Protein AF-A0A822EJR4-F1 (afdb_monomer_lite)

Sequence (106 aa):
SVWIQDFEQMVNAADGDSKTKRKAVVLYLSGDVKKWYRLANVENDEWSVFRPKLIAAFTSTSEQLKAMTKLMNREQDVNELALSAKFNPQMNETEKLLLLLQIYSI

Radius of gyration: 23.45 Å; chains: 1; bounding box: 51×25×57 Å

Structure (mmCIF, N/CA/C/O backbone):
data_AF-A0A822EJR4-F1
#
_entry.id   AF-A0A822EJR4-F1
#
loop_
_atom_site.group_PDB
_atom_site.id
_atom_site.type_symbol
_atom_site.label_atom_id
_atom_site.label_alt_id
_atom_site.label_comp_id
_atom_site.label_asym_id
_atom_site.label_entity_id
_atom_site.label_seq_id
_atom_site.pdbx_PDB_ins_code
_atom_site.Cartn_x
_atom_site.Cartn_y
_atom_site.Cartn_z
_atom_site.occupancy
_atom_site.B_iso_or_equiv
_atom_site.auth_seq_id
_atom_site.auth_comp_id
_atom_site.auth_asym_id
_atom_site.auth_atom_id
_atom_site.pdbx_PDB_model_num
ATOM 1 N N . SER A 1 1 ? 6.843 -8.686 6.014 1.00 64.69 1 SER A N 1
ATOM 2 C CA . SER A 1 1 ? 5.453 -8.797 5.530 1.00 64.69 1 SER A CA 1
ATOM 3 C C . SER A 1 1 ? 5.464 -9.599 4.242 1.00 64.69 1 SER A C 1
ATOM 5 O O . SER A 1 1 ? 6.285 -9.274 3.393 1.00 64.69 1 SER A O 1
ATOM 7 N N . VAL A 1 2 ? 4.614 -10.624 4.109 1.00 75.38 2 VAL A N 1
ATOM 8 C CA . VAL A 1 2 ? 4.601 -11.544 2.947 1.00 75.38 2 VAL A CA 1
ATOM 9 C C . VAL A 1 2 ? 4.423 -10.778 1.631 1.00 75.38 2 VAL A C 1
ATOM 11 O O . VAL A 1 2 ? 5.215 -10.944 0.714 1.00 75.38 2 VAL A O 1
ATOM 14 N N . TRP A 1 3 ? 3.510 -9.799 1.595 1.00 76.75 3 TRP A N 1
ATOM 15 C CA . TRP A 1 3 ? 3.259 -9.006 0.385 1.00 76.75 3 TRP A CA 1
ATOM 16 C C . TRP A 1 3 ? 4.482 -8.209 -0.105 1.00 76.75 3 TRP A C 1
ATOM 18 O O . TRP A 1 3 ? 4.623 -7.992 -1.302 1.00 76.75 3 TRP A O 1
ATOM 28 N N . ILE A 1 4 ? 5.373 -7.771 0.799 1.00 79.44 4 ILE A N 1
ATOM 29 C CA . ILE A 1 4 ? 6.590 -7.032 0.418 1.00 79.44 4 ILE A CA 1
ATOM 30 C C . ILE A 1 4 ? 7.562 -7.977 -0.290 1.00 79.44 4 ILE A C 1
ATOM 32 O O . ILE A 1 4 ? 8.176 -7.582 -1.273 1.00 79.44 4 ILE A O 1
ATOM 36 N N . GLN A 1 5 ? 7.687 -9.219 0.185 1.00 81.38 5 GLN A N 1
ATOM 37 C CA . GLN A 1 5 ? 8.563 -10.217 -0.433 1.00 81.38 5 GLN A CA 1
ATOM 38 C C . GLN A 1 5 ? 8.068 -10.590 -1.835 1.00 81.38 5 GLN A C 1
ATOM 40 O O . GLN A 1 5 ? 8.858 -10.574 -2.777 1.00 81.38 5 GLN A O 1
ATOM 45 N N . ASP A 1 6 ? 6.763 -10.824 -1.990 1.00 81.19 6 ASP A N 1
ATOM 46 C CA . ASP A 1 6 ? 6.148 -11.120 -3.292 1.00 81.19 6 ASP A CA 1
ATOM 47 C C . ASP A 1 6 ? 6.287 -9.936 -4.264 1.00 81.19 6 ASP A C 1
ATOM 49 O O . ASP A 1 6 ? 6.629 -10.103 -5.437 1.00 81.19 6 ASP A O 1
ATOM 53 N N . PHE A 1 7 ? 6.094 -8.713 -3.759 1.00 82.50 7 PHE A N 1
ATOM 54 C CA . PHE A 1 7 ? 6.310 -7.480 -4.514 1.00 82.50 7 PHE A CA 1
ATOM 55 C C . PHE A 1 7 ? 7.753 -7.359 -5.016 1.00 82.50 7 PHE A C 1
ATOM 57 O O . PHE A 1 7 ? 7.979 -7.027 -6.180 1.00 82.50 7 PHE A O 1
ATOM 64 N N . GLU A 1 8 ? 8.742 -7.638 -4.166 1.00 83.25 8 GLU A N 1
ATOM 65 C CA . GLU A 1 8 ? 10.146 -7.571 -4.567 1.00 83.25 8 GLU A CA 1
ATOM 66 C C . GLU A 1 8 ? 10.513 -8.627 -5.600 1.00 83.25 8 GLU A C 1
ATOM 68 O O . GLU A 1 8 ? 11.236 -8.313 -6.544 1.00 83.25 8 GLU A O 1
ATOM 73 N N . GLN A 1 9 ? 9.992 -9.848 -5.475 1.00 84.50 9 GLN A N 1
ATOM 74 C CA . GLN A 1 9 ? 10.200 -10.882 -6.486 1.00 84.50 9 GLN A CA 1
ATOM 75 C C . GLN A 1 9 ? 9.623 -10.465 -7.841 1.00 84.50 9 GLN A C 1
ATOM 77 O O . GLN A 1 9 ? 10.318 -10.567 -8.850 1.00 84.50 9 GLN A O 1
ATOM 82 N N . MET A 1 10 ? 8.403 -9.919 -7.865 1.00 82.12 10 MET A N 1
ATOM 83 C CA . MET A 1 10 ? 7.770 -9.428 -9.092 1.00 82.12 10 MET A CA 1
ATOM 84 C C . MET A 1 10 ? 8.595 -8.319 -9.760 1.00 82.12 10 MET A C 1
ATOM 86 O O . MET A 1 10 ? 8.800 -8.339 -10.973 1.00 82.12 10 MET A O 1
ATOM 90 N N . VAL A 1 11 ? 9.089 -7.348 -8.985 1.00 82.69 11 VAL A N 1
ATOM 91 C CA . VAL A 1 11 ? 9.868 -6.232 -9.541 1.00 82.69 11 VAL A CA 1
ATOM 92 C C . VAL A 1 11 ? 11.265 -6.669 -9.982 1.00 82.69 11 VAL 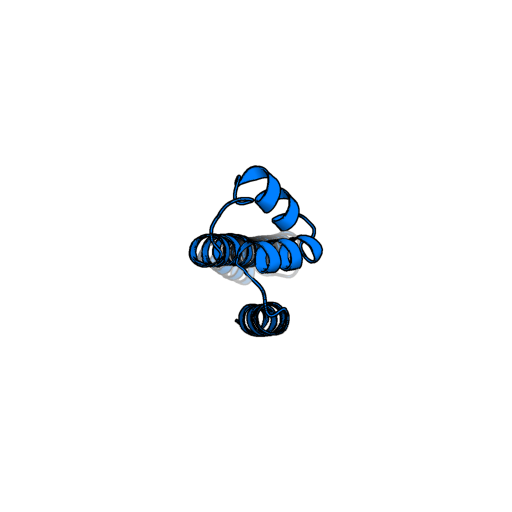A C 1
ATOM 94 O O . VAL A 1 11 ? 11.763 -6.184 -10.998 1.00 82.69 11 VAL A O 1
ATOM 97 N N . ASN A 1 12 ? 11.906 -7.572 -9.241 1.00 82.31 12 ASN A N 1
ATOM 98 C CA . ASN A 1 12 ? 13.218 -8.099 -9.610 1.00 82.31 12 ASN A CA 1
ATOM 99 C C . ASN A 1 12 ? 13.141 -8.991 -10.857 1.00 82.31 12 ASN A C 1
ATOM 101 O O . ASN A 1 12 ? 14.073 -8.982 -11.654 1.00 82.31 12 ASN A O 1
ATOM 105 N N . ALA A 1 13 ? 12.022 -9.689 -11.072 1.00 77.50 13 ALA A N 1
ATOM 106 C CA . ALA A 1 13 ? 11.774 -10.461 -12.289 1.00 77.50 13 ALA A CA 1
ATOM 107 C C . ALA A 1 13 ? 11.571 -9.585 -13.540 1.00 77.50 13 ALA A C 1
ATOM 109 O O . ALA A 1 13 ? 11.775 -10.055 -14.654 1.00 77.50 13 ALA A O 1
ATOM 110 N N . ALA A 1 14 ? 11.188 -8.315 -13.375 1.00 70.38 14 ALA A N 1
ATOM 111 C CA . ALA A 1 14 ? 10.938 -7.391 -14.481 1.00 70.38 14 ALA A CA 1
ATOM 112 C C . ALA A 1 14 ? 12.213 -6.782 -15.105 1.00 70.38 14 ALA A C 1
ATOM 114 O O . ALA A 1 14 ? 12.071 -5.874 -15.918 1.00 70.38 14 ALA A O 1
ATOM 115 N N . ASP A 1 15 ? 13.407 -7.230 -14.681 1.00 68.25 15 ASP A N 1
ATOM 116 C CA . ASP A 1 15 ? 14.760 -6.811 -15.094 1.00 68.25 15 ASP A CA 1
ATOM 117 C C . ASP A 1 15 ? 14.811 -5.537 -15.965 1.00 68.25 15 ASP A C 1
ATOM 119 O O . ASP A 1 15 ? 14.707 -5.569 -17.191 1.00 68.25 15 ASP A O 1
ATOM 123 N N . GLY A 1 16 ? 14.894 -4.376 -15.307 1.00 75.69 16 GLY A N 1
ATOM 124 C CA . GLY A 1 16 ? 14.769 -3.079 -15.968 1.00 75.69 16 GLY A CA 1
ATOM 125 C C . GLY A 1 16 ? 15.241 -1.900 -15.122 1.00 75.69 16 GLY A C 1
ATOM 126 O O . GLY A 1 16 ? 15.464 -2.013 -13.911 1.00 75.69 16 GLY A O 1
ATOM 127 N N . ASP A 1 17 ? 15.387 -0.748 -15.776 1.00 85.75 17 ASP A N 1
ATOM 128 C CA . ASP A 1 17 ? 15.773 0.512 -15.138 1.00 85.75 17 ASP A CA 1
ATOM 129 C C . ASP A 1 17 ? 14.704 1.022 -14.148 1.00 85.75 17 ASP A C 1
ATOM 131 O O . ASP A 1 17 ? 13.576 0.518 -14.077 1.00 85.75 17 ASP A O 1
ATOM 135 N N . SER A 1 18 ? 15.045 2.050 -13.361 1.00 84.56 18 SER A N 1
ATOM 136 C CA . SER A 1 18 ? 14.133 2.631 -12.365 1.00 84.56 18 SER A CA 1
ATOM 137 C C . SER A 1 18 ? 12.767 2.993 -12.955 1.00 84.56 18 SER A C 1
ATOM 139 O O . SER A 1 18 ? 11.730 2.749 -12.336 1.00 84.56 18 SER A O 1
ATOM 141 N N . LYS A 1 19 ? 12.751 3.539 -14.175 1.00 86.38 19 LYS A N 1
ATOM 142 C CA . LYS A 1 19 ? 11.532 3.946 -14.878 1.00 86.38 19 LYS A CA 1
ATOM 143 C C . LYS A 1 19 ? 10.663 2.744 -15.247 1.00 86.38 19 LYS A C 1
ATOM 145 O O . LYS A 1 19 ? 9.447 2.793 -15.063 1.00 86.38 19 LYS A O 1
ATOM 150 N N . THR A 1 20 ? 11.272 1.673 -15.741 1.00 87.06 20 THR A N 1
ATOM 151 C CA . THR A 1 20 ? 10.603 0.428 -16.131 1.00 87.06 20 THR A CA 1
ATOM 152 C C . THR A 1 20 ? 9.986 -0.248 -14.915 1.00 87.06 20 THR A C 1
ATOM 154 O O . THR A 1 20 ? 8.793 -0.553 -14.929 1.00 87.06 20 THR A O 1
ATOM 157 N N . LYS A 1 21 ? 10.743 -0.359 -13.816 1.00 86.25 21 LYS A N 1
ATOM 158 C CA . LYS A 1 21 ? 10.249 -0.900 -12.541 1.00 86.25 21 LYS A CA 1
ATOM 159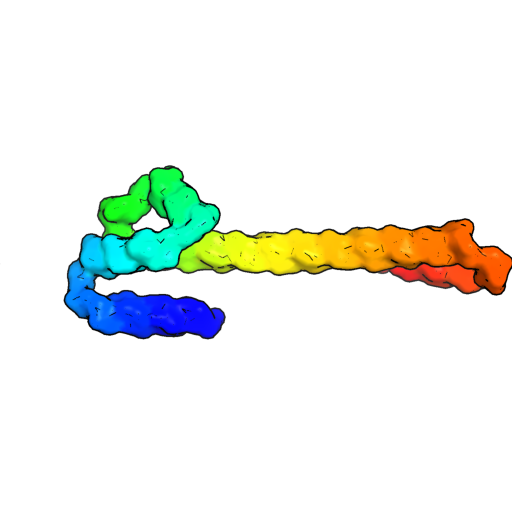 C C . LYS A 1 21 ? 9.060 -0.105 -12.001 1.00 86.25 21 LYS A C 1
ATOM 161 O O . LYS A 1 21 ? 8.041 -0.694 -11.646 1.00 86.25 21 LYS A O 1
ATOM 166 N N . ARG A 1 22 ? 9.130 1.234 -12.007 1.00 87.12 22 ARG A N 1
ATOM 167 C CA . ARG A 1 22 ? 7.992 2.084 -11.603 1.00 87.12 22 ARG A CA 1
ATOM 168 C C . ARG A 1 22 ? 6.765 1.856 -12.475 1.00 87.12 22 ARG A C 1
ATOM 170 O O . ARG A 1 22 ? 5.680 1.640 -11.944 1.00 87.12 22 ARG A O 1
ATOM 177 N N . LYS A 1 23 ? 6.924 1.886 -13.802 1.00 85.31 23 LYS A N 1
ATOM 178 C CA . LYS A 1 23 ? 5.809 1.674 -14.736 1.00 85.31 23 LYS A CA 1
ATOM 179 C C . LYS A 1 23 ? 5.151 0.315 -14.532 1.00 85.31 23 LYS A C 1
ATOM 181 O O . LYS A 1 23 ? 3.926 0.256 -14.488 1.00 85.31 23 LYS A O 1
ATOM 186 N N . ALA A 1 24 ? 5.947 -0.739 -14.353 1.00 84.75 24 ALA A N 1
ATOM 187 C CA . ALA A 1 24 ? 5.442 -2.075 -14.061 1.00 84.75 24 ALA A CA 1
ATOM 188 C C . ALA A 1 24 ? 4.578 -2.069 -12.794 1.00 84.75 24 ALA A C 1
ATOM 190 O O . ALA A 1 24 ? 3.432 -2.499 -12.838 1.00 84.75 24 ALA A O 1
ATOM 191 N N . VAL A 1 25 ? 5.066 -1.488 -11.694 1.00 85.44 25 VAL A N 1
ATOM 192 C CA . VAL A 1 25 ? 4.303 -1.399 -10.439 1.00 85.44 25 VAL A CA 1
ATOM 193 C C . VAL A 1 25 ? 2.988 -0.644 -10.608 1.00 85.44 25 VAL A C 1
ATOM 195 O O . VAL A 1 25 ? 1.953 -1.114 -10.145 1.00 85.44 25 VAL A O 1
ATOM 198 N N . VAL A 1 26 ? 2.999 0.501 -11.295 1.00 83.75 26 VAL A N 1
ATOM 199 C CA . VAL A 1 26 ? 1.810 1.352 -11.483 1.00 83.75 26 VAL A CA 1
ATOM 200 C C . VAL A 1 26 ? 0.682 0.631 -12.220 1.00 83.75 26 VAL A C 1
ATOM 202 O O . VAL A 1 26 ? -0.489 0.901 -11.944 1.00 83.75 26 VAL A O 1
ATOM 205 N N . LEU A 1 27 ? 1.012 -0.301 -13.120 1.00 84.25 27 LEU A N 1
ATOM 206 C CA . LEU A 1 27 ? 0.018 -1.131 -13.807 1.00 84.25 27 LEU A CA 1
ATOM 207 C C . LEU A 1 27 ? -0.747 -2.039 -12.836 1.00 84.25 27 LEU A C 1
ATOM 209 O O . LEU A 1 27 ? -1.943 -2.247 -13.027 1.00 84.25 27 LEU A O 1
ATOM 213 N N . TYR A 1 28 ? -0.087 -2.512 -11.778 1.00 81.31 28 TYR A N 1
ATOM 214 C CA . TYR A 1 28 ? -0.684 -3.367 -10.750 1.00 81.31 28 TYR A CA 1
ATOM 215 C C . TYR A 1 28 ? -1.304 -2.585 -9.584 1.00 81.31 28 TYR A C 1
ATOM 217 O O . TYR A 1 28 ? -2.008 -3.167 -8.758 1.00 81.31 28 TYR A O 1
ATOM 225 N N . LEU A 1 29 ? -1.097 -1.265 -9.509 1.00 82.69 29 LEU A N 1
ATOM 226 C CA . LEU A 1 29 ? -1.761 -0.437 -8.505 1.00 82.69 29 LEU A CA 1
ATOM 227 C C . LEU A 1 29 ? -3.256 -0.299 -8.804 1.00 82.69 29 LEU A C 1
ATOM 229 O O . LEU A 1 29 ? -3.680 0.031 -9.918 1.00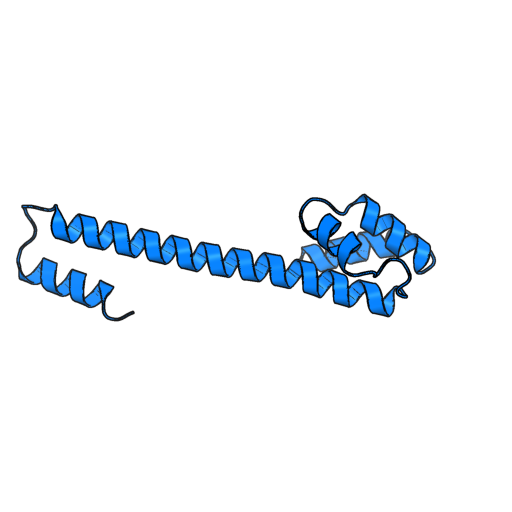 82.69 29 LEU A O 1
ATOM 233 N N . SER A 1 30 ? -4.058 -0.455 -7.757 1.00 78.38 30 SER A N 1
ATOM 234 C CA . SER A 1 30 ? -5.507 -0.276 -7.779 1.00 78.38 30 SER A CA 1
ATOM 235 C C . SER A 1 30 ? -5.981 0.526 -6.560 1.00 78.38 30 SER A C 1
ATOM 237 O O . SER A 1 30 ? -5.202 0.829 -5.651 1.00 78.38 30 SER A O 1
ATOM 239 N N . GLY A 1 31 ? -7.250 0.945 -6.583 1.00 80.69 31 GLY A N 1
ATOM 240 C CA . GLY A 1 31 ? -7.898 1.626 -5.460 1.00 80.69 31 GLY A CA 1
ATOM 241 C C . GLY A 1 31 ? -7.180 2.897 -4.993 1.00 80.69 31 GLY A C 1
ATOM 242 O O . GLY A 1 31 ? -6.713 3.708 -5.800 1.00 80.69 31 GLY A O 1
ATOM 243 N N . ASP A 1 32 ? -7.103 3.070 -3.676 1.00 76.25 32 ASP A N 1
ATOM 244 C CA . ASP A 1 32 ? -6.564 4.279 -3.047 1.00 76.25 32 ASP A CA 1
ATOM 245 C C . ASP A 1 32 ? -5.056 4.435 -3.229 1.00 76.25 32 ASP A C 1
ATOM 247 O O . ASP A 1 32 ? -4.557 5.555 -3.310 1.00 76.25 32 ASP A O 1
ATOM 251 N N . VAL A 1 33 ? -4.325 3.341 -3.432 1.00 76.69 33 VAL A N 1
ATOM 252 C CA . VAL A 1 33 ? -2.880 3.403 -3.682 1.00 76.69 33 VAL A CA 1
ATOM 253 C C . VAL A 1 33 ? -2.602 3.981 -5.073 1.00 76.69 33 VAL A C 1
ATOM 255 O O . VAL A 1 33 ? -1.670 4.765 -5.255 1.00 76.69 33 VAL A O 1
ATOM 258 N N . LYS A 1 34 ? -3.457 3.685 -6.062 1.00 82.62 34 LYS A N 1
ATOM 259 C CA . LYS A 1 34 ? -3.382 4.326 -7.386 1.00 82.62 34 LYS A CA 1
ATOM 260 C C . LYS A 1 34 ? -3.708 5.820 -7.317 1.00 82.62 34 LYS A C 1
ATOM 262 O O . LYS A 1 34 ? -3.130 6.604 -8.070 1.00 82.62 34 LYS A O 1
ATOM 267 N N . LYS A 1 35 ? -4.615 6.230 -6.421 1.00 81.88 35 LYS A N 1
ATOM 268 C CA . LYS A 1 35 ? -4.892 7.654 -6.161 1.00 81.88 35 LYS A CA 1
ATOM 269 C C . LYS A 1 35 ? -3.694 8.328 -5.491 1.00 81.88 35 LYS A C 1
ATOM 271 O O . LYS A 1 35 ? -3.263 9.372 -5.970 1.00 81.88 35 LYS A O 1
ATOM 276 N N . TRP A 1 36 ? -3.117 7.705 -4.461 1.00 84.12 36 TRP A N 1
ATOM 277 C CA . TRP A 1 36 ? -1.897 8.176 -3.802 1.00 84.12 36 TRP A CA 1
ATOM 278 C C . TRP A 1 36 ? -0.766 8.399 -4.808 1.00 84.12 36 TRP A C 1
ATOM 280 O O . TRP A 1 36 ? -0.183 9.478 -4.827 1.00 84.12 36 TRP A O 1
ATOM 290 N N . TYR A 1 37 ? -0.522 7.435 -5.703 1.00 84.75 37 TYR A N 1
ATOM 291 C CA . TYR A 1 37 ? 0.516 7.540 -6.732 1.00 84.75 37 TYR A CA 1
ATOM 292 C C . TYR A 1 37 ? 0.380 8.814 -7.582 1.00 84.75 37 TYR A C 1
ATOM 294 O O . TYR A 1 37 ? 1.370 9.496 -7.840 1.00 84.75 37 TYR A O 1
ATOM 302 N N . ARG A 1 38 ? -0.853 9.161 -7.977 1.00 84.06 38 ARG A N 1
ATOM 303 C CA . ARG A 1 38 ? -1.149 10.365 -8.772 1.00 84.06 38 ARG A CA 1
ATOM 304 C C . ARG A 1 38 ? -0.949 11.659 -7.984 1.00 84.06 38 ARG A C 1
ATOM 306 O O . ARG A 1 38 ? -0.514 12.649 -8.555 1.00 84.06 38 ARG A O 1
ATOM 313 N N . LEU A 1 39 ? -1.282 11.659 -6.695 1.00 83.81 39 LEU A N 1
ATOM 314 C CA . LEU A 1 39 ? -1.223 12.849 -5.839 1.00 83.81 39 LEU A CA 1
ATOM 315 C C . LEU A 1 39 ? 0.184 13.126 -5.300 1.00 83.81 39 LEU A C 1
ATOM 317 O O . LEU A 1 39 ? 0.554 14.278 -5.105 1.00 83.81 39 LEU A O 1
ATOM 321 N N . ALA A 1 40 ? 0.973 12.080 -5.062 1.00 80.00 40 ALA A N 1
ATOM 322 C CA . ALA A 1 40 ? 2.278 12.182 -4.418 1.00 80.00 40 ALA A CA 1
ATOM 323 C C . ALA A 1 40 ? 3.397 12.700 -5.346 1.00 80.00 40 ALA A C 1
ATOM 325 O O . ALA A 1 40 ? 4.523 12.875 -4.886 1.00 80.00 40 ALA A O 1
ATOM 326 N N . ASN A 1 41 ? 3.104 12.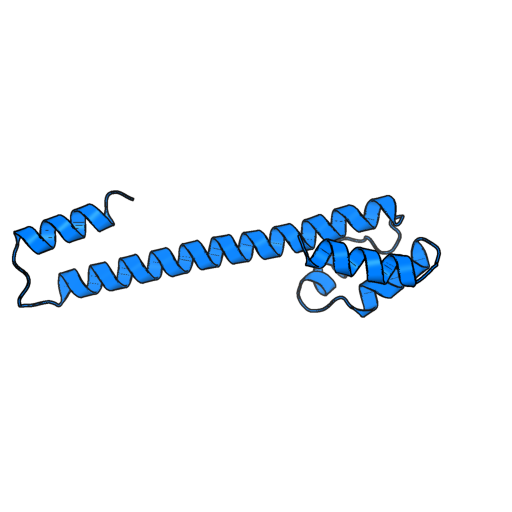936 -6.633 1.00 81.94 41 ASN A N 1
ATOM 327 C CA . ASN A 1 41 ? 4.053 13.407 -7.650 1.00 81.94 41 ASN A CA 1
ATOM 328 C C . ASN A 1 41 ? 5.356 12.577 -7.717 1.00 81.94 41 ASN A C 1
ATOM 330 O O . ASN A 1 41 ? 6.454 13.107 -7.854 1.00 81.94 41 ASN A O 1
ATOM 334 N N . VAL A 1 42 ? 5.231 11.252 -7.599 1.00 84.25 42 VAL A N 1
ATOM 335 C CA . VAL A 1 42 ? 6.362 10.305 -7.529 1.00 84.25 42 VAL A CA 1
ATOM 336 C C . VAL A 1 42 ? 6.708 9.670 -8.884 1.00 84.25 42 VAL A C 1
ATOM 338 O O . VAL A 1 42 ? 7.446 8.689 -8.960 1.00 84.25 42 VAL A O 1
ATOM 341 N N . GLU A 1 43 ? 6.162 10.196 -9.982 1.00 80.38 43 GLU A N 1
ATOM 342 C CA . GLU A 1 43 ? 6.297 9.617 -11.328 1.00 80.38 43 GLU A CA 1
ATOM 343 C C . GLU A 1 43 ? 7.755 9.591 -11.823 1.00 80.38 43 GLU A C 1
ATOM 345 O O . GLU A 1 43 ? 8.179 8.657 -12.519 1.00 80.38 43 GLU A O 1
ATOM 350 N N . ASN A 1 44 ? 8.548 10.567 -11.380 1.00 85.62 44 ASN A N 1
ATOM 351 C CA . ASN A 1 44 ? 9.950 10.738 -11.756 1.00 85.62 44 ASN A CA 1
ATOM 352 C C . ASN A 1 44 ? 10.945 10.265 -10.686 1.00 85.62 44 ASN A C 1
ATOM 354 O O . ASN A 1 44 ? 12.145 10.293 -10.940 1.00 85.62 44 ASN A O 1
ATOM 358 N N . ASP A 1 45 ? 10.474 9.802 -9.526 1.00 88.25 45 ASP A N 1
ATOM 359 C CA . ASP A 1 45 ? 11.346 9.383 -8.424 1.00 88.25 45 ASP A CA 1
ATOM 360 C C . ASP A 1 45 ? 12.218 8.195 -8.828 1.00 88.25 45 ASP A C 1
ATOM 362 O O . ASP A 1 45 ? 11.702 7.185 -9.294 1.00 88.25 45 ASP A O 1
ATOM 366 N N . GLU A 1 46 ? 13.524 8.239 -8.574 1.00 90.62 46 GLU A N 1
ATOM 367 C CA . GLU A 1 46 ? 14.377 7.051 -8.698 1.00 90.62 46 GLU A CA 1
ATOM 368 C C . GLU A 1 46 ? 13.821 5.864 -7.901 1.00 90.62 46 GLU A C 1
ATOM 370 O O . GLU A 1 46 ? 13.148 6.040 -6.884 1.00 90.62 46 GLU A O 1
ATOM 375 N N . TRP A 1 47 ? 14.088 4.633 -8.350 1.00 88.38 47 TRP A N 1
ATOM 376 C CA . TRP A 1 47 ? 13.493 3.441 -7.732 1.00 88.38 47 TRP A CA 1
ATOM 377 C C . TRP A 1 47 ? 13.790 3.344 -6.229 1.00 88.38 47 TRP A C 1
ATOM 379 O O . TRP A 1 47 ? 12.910 3.002 -5.438 1.00 88.38 47 TRP A O 1
ATOM 389 N N . SER A 1 48 ? 15.007 3.722 -5.832 1.00 89.06 48 SER A N 1
ATOM 390 C CA . SER A 1 48 ? 15.449 3.791 -4.435 1.00 89.06 48 SER A CA 1
ATOM 391 C C . SER A 1 48 ? 14.626 4.757 -3.576 1.00 89.06 48 SER A C 1
ATOM 393 O O . SER A 1 48 ? 14.504 4.535 -2.374 1.00 89.06 48 SER A O 1
ATOM 395 N N . VAL A 1 49 ? 14.029 5.790 -4.178 1.00 90.12 49 VAL A N 1
ATOM 396 C CA . VAL A 1 49 ? 13.175 6.789 -3.517 1.00 90.12 49 VAL A CA 1
ATOM 397 C C . VAL A 1 49 ? 11.699 6.390 -3.597 1.00 90.12 49 VAL A C 1
ATOM 399 O O . VAL A 1 49 ? 10.967 6.494 -2.613 1.00 90.12 49 VAL A O 1
ATOM 402 N N . PHE A 1 50 ? 11.262 5.880 -4.747 1.00 89.12 50 PHE A N 1
ATOM 403 C CA . PHE A 1 50 ? 9.885 5.456 -4.985 1.00 89.12 50 PHE A CA 1
ATOM 404 C C . PHE A 1 50 ? 9.476 4.264 -4.108 1.00 89.12 50 PHE A C 1
ATOM 406 O O . PHE A 1 50 ? 8.422 4.291 -3.469 1.00 89.12 50 PHE A O 1
ATOM 413 N N . ARG A 1 51 ? 10.320 3.224 -4.042 1.00 87.94 51 ARG A N 1
ATOM 414 C CA . ARG A 1 51 ? 10.061 1.982 -3.293 1.00 87.94 51 ARG A CA 1
ATOM 415 C C . ARG A 1 51 ? 9.694 2.232 -1.820 1.00 87.94 51 ARG A C 1
ATOM 417 O O . ARG A 1 51 ? 8.637 1.756 -1.404 1.00 87.94 51 ARG A O 1
ATOM 424 N N . PRO A 1 52 ? 10.499 2.945 -1.008 1.00 87.50 52 PRO A N 1
ATOM 425 C CA . PRO A 1 52 ? 10.159 3.170 0.396 1.00 87.50 52 PRO A CA 1
ATOM 426 C C . PRO A 1 52 ? 8.892 4.015 0.567 1.00 87.50 52 PRO A C 1
ATOM 428 O O . PRO A 1 52 ? 8.093 3.711 1.449 1.00 87.50 52 PRO A O 1
ATOM 431 N N . LYS A 1 53 ? 8.652 5.015 -0.295 1.00 87.25 53 LYS A N 1
ATOM 432 C CA . LYS A 1 53 ? 7.418 5.820 -0.265 1.00 87.25 53 LYS A CA 1
ATOM 433 C C . LYS A 1 53 ? 6.174 4.968 -0.529 1.00 87.25 53 LYS A C 1
ATOM 435 O O . LYS A 1 53 ? 5.188 5.090 0.194 1.00 87.25 53 LYS A O 1
ATOM 440 N N . LEU A 1 54 ? 6.236 4.079 -1.522 1.00 86.38 54 LEU A N 1
ATOM 441 C CA . LEU A 1 54 ? 5.151 3.147 -1.831 1.00 86.38 54 LEU A CA 1
ATOM 442 C C . LEU A 1 54 ? 4.887 2.188 -0.665 1.00 86.38 54 LEU A C 1
ATOM 444 O O . LEU A 1 54 ? 3.737 2.011 -0.272 1.00 86.38 54 LEU A O 1
ATOM 448 N N . ILE A 1 55 ? 5.940 1.595 -0.090 1.00 84.62 55 ILE A N 1
ATOM 449 C CA . ILE A 1 55 ? 5.805 0.679 1.051 1.00 84.62 55 ILE A CA 1
ATOM 450 C C . ILE A 1 55 ? 5.194 1.398 2.252 1.00 84.62 55 ILE A C 1
ATOM 452 O O . ILE A 1 55 ? 4.297 0.847 2.891 1.00 84.62 55 ILE A O 1
ATOM 456 N N . ALA A 1 56 ? 5.631 2.626 2.535 1.00 82.12 56 ALA A N 1
ATOM 457 C CA . ALA A 1 56 ? 5.072 3.438 3.606 1.00 82.12 56 ALA A CA 1
ATOM 458 C C . ALA A 1 56 ? 3.581 3.722 3.377 1.00 82.12 56 ALA A C 1
ATOM 460 O O . ALA A 1 56 ? 2.791 3.528 4.294 1.00 82.12 56 ALA A O 1
ATOM 461 N N . ALA A 1 57 ? 3.185 4.097 2.157 1.00 77.12 57 ALA A N 1
ATOM 462 C CA . ALA A 1 57 ? 1.786 4.348 1.811 1.00 77.12 57 ALA A CA 1
ATOM 463 C C . ALA A 1 57 ? 0.904 3.092 1.936 1.00 77.12 57 ALA A C 1
ATOM 465 O O . ALA A 1 57 ? -0.219 3.164 2.433 1.00 77.12 57 ALA A O 1
ATOM 466 N N . PHE A 1 58 ? 1.409 1.927 1.521 1.00 75.25 58 PHE A N 1
ATOM 467 C CA . PHE A 1 58 ? 0.668 0.663 1.599 1.00 75.25 58 PHE A CA 1
ATOM 468 C C . PHE A 1 58 ? 0.561 0.137 3.037 1.00 75.25 58 PHE A C 1
ATOM 470 O O . PHE A 1 58 ? -0.491 -0.348 3.459 1.00 75.25 58 PHE A O 1
ATOM 477 N N . THR A 1 59 ? 1.651 0.246 3.800 1.00 72.56 59 THR A N 1
ATOM 478 C CA . THR A 1 59 ? 1.718 -0.232 5.186 1.00 72.56 59 THR A CA 1
ATOM 479 C C . THR A 1 59 ? 0.891 0.659 6.101 1.00 72.56 59 THR A C 1
ATOM 481 O O . THR A 1 59 ? 0.080 0.134 6.857 1.00 72.56 59 THR A O 1
ATOM 484 N N . SER A 1 60 ? 1.000 1.987 5.972 1.00 68.62 60 SER A N 1
ATOM 485 C CA . SER A 1 60 ? 0.204 2.919 6.774 1.00 68.62 60 SER A CA 1
ATOM 486 C C . SER A 1 60 ? -1.289 2.727 6.536 1.00 68.62 60 SER A C 1
ATOM 488 O O . SER A 1 60 ? -2.040 2.644 7.498 1.00 68.62 60 SER A O 1
ATOM 490 N N . THR A 1 61 ? -1.715 2.546 5.284 1.00 65.19 61 THR A N 1
ATOM 491 C CA . THR A 1 61 ? -3.126 2.304 4.957 1.00 65.19 61 THR A CA 1
ATOM 492 C C . THR A 1 61 ? -3.617 0.982 5.550 1.00 65.19 61 THR A C 1
ATOM 494 O O . THR A 1 61 ? -4.689 0.938 6.147 1.00 65.19 61 THR A O 1
ATOM 497 N N . SER A 1 62 ? -2.836 -0.101 5.448 1.00 63.06 62 SER A N 1
ATOM 498 C CA . SER A 1 62 ? -3.224 -1.399 6.016 1.00 63.06 62 SER A CA 1
ATOM 499 C C . SER A 1 62 ? -3.242 -1.400 7.545 1.00 63.06 62 SER A C 1
ATOM 501 O O . SER A 1 62 ? -4.101 -2.056 8.134 1.00 63.06 62 SER A O 1
ATOM 503 N N . GLU A 1 63 ? -2.287 -0.739 8.192 1.00 63.88 63 GLU A N 1
ATOM 504 C CA . GLU A 1 63 ? -2.214 -0.659 9.651 1.00 63.88 63 GLU A CA 1
ATOM 505 C C . GLU A 1 63 ? -3.285 0.276 10.208 1.00 63.88 63 GLU A C 1
ATOM 507 O O . GLU A 1 63 ? -3.922 -0.068 11.200 1.00 63.88 63 GLU A O 1
ATOM 512 N N . GLN A 1 64 ? -3.565 1.391 9.527 1.00 59.84 64 GLN A N 1
ATOM 513 C CA . GLN A 1 64 ? -4.681 2.278 9.853 1.00 59.84 64 GLN A CA 1
ATOM 514 C C . GLN A 1 64 ? -6.024 1.571 9.695 1.00 59.84 64 GLN A C 1
ATOM 516 O O . GLN A 1 64 ? -6.849 1.664 10.600 1.00 59.84 64 GLN A O 1
ATOM 521 N N . LEU A 1 65 ? -6.233 0.805 8.617 1.00 63.16 65 LEU A N 1
ATOM 522 C CA . LEU A 1 65 ? -7.451 0.005 8.465 1.00 63.16 65 LEU A CA 1
ATOM 523 C C . LEU A 1 65 ? -7.574 -1.036 9.577 1.00 63.16 65 LEU A C 1
ATOM 525 O O . LEU A 1 65 ? -8.624 -1.130 10.196 1.00 63.16 65 LEU A O 1
ATOM 529 N N . LYS A 1 66 ? -6.506 -1.780 9.891 1.00 64.50 66 LYS A N 1
ATOM 530 C CA . LYS A 1 66 ? -6.527 -2.754 10.996 1.00 64.50 66 LYS A CA 1
ATOM 531 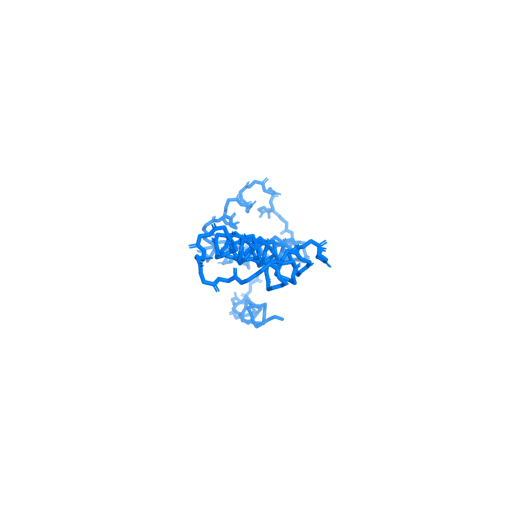C C . LYS A 1 66 ? -6.807 -2.091 12.344 1.00 64.50 66 LYS A C 1
ATOM 533 O O . LYS A 1 66 ? -7.548 -2.652 13.148 1.00 64.50 66 LYS A O 1
ATOM 538 N N . ALA A 1 67 ? -6.232 -0.917 12.595 1.00 56.06 67 ALA A N 1
ATOM 539 C CA . ALA A 1 67 ? -6.480 -0.150 13.807 1.00 56.06 67 ALA A CA 1
ATOM 540 C C . ALA A 1 67 ? -7.932 0.348 13.870 1.00 56.06 67 ALA A C 1
ATOM 542 O O . ALA A 1 67 ? -8.583 0.146 14.891 1.00 56.06 67 ALA A O 1
ATOM 543 N N . MET A 1 68 ? -8.471 0.907 12.779 1.00 55.16 68 MET A N 1
ATOM 544 C CA . MET A 1 68 ? -9.875 1.328 12.695 1.00 55.16 68 MET A CA 1
ATOM 545 C C . MET A 1 68 ? -10.832 0.150 12.851 1.00 55.16 68 MET A C 1
ATOM 547 O O . MET A 1 68 ? -11.755 0.239 13.647 1.00 55.16 68 MET A O 1
ATOM 551 N N . THR A 1 69 ? -10.597 -0.978 12.178 1.00 64.25 69 THR A N 1
ATOM 552 C CA . THR A 1 69 ? -11.421 -2.184 12.339 1.00 64.25 69 THR A CA 1
ATOM 553 C C . THR A 1 69 ? -11.375 -2.699 13.777 1.00 64.25 69 THR A C 1
ATOM 555 O O . THR A 1 69 ? -12.403 -3.075 14.325 1.00 64.25 69 THR A O 1
ATOM 558 N N . LYS A 1 70 ? -10.209 -2.670 14.435 1.00 65.25 70 LYS A N 1
ATOM 559 C CA . LYS A 1 70 ? -10.094 -3.060 15.847 1.00 65.25 70 LYS A CA 1
ATOM 560 C C . LYS A 1 70 ? -10.843 -2.102 16.779 1.00 65.25 70 LYS A C 1
ATOM 562 O O . LYS A 1 70 ? -11.411 -2.561 17.764 1.00 65.25 70 LYS A O 1
ATOM 567 N N . LEU A 1 71 ? -10.838 -0.800 16.489 1.00 58.56 71 LEU A N 1
ATOM 568 C CA . LEU A 1 71 ? -11.595 0.200 17.247 1.00 58.56 71 LEU A CA 1
ATOM 569 C C . LEU A 1 71 ? -13.105 0.051 17.024 1.00 58.56 71 LEU A C 1
ATOM 571 O O . LEU A 1 71 ? -13.838 -0.021 17.999 1.00 58.56 71 LEU A O 1
ATOM 575 N N . MET A 1 72 ? -13.557 -0.103 15.778 1.00 62.62 72 MET A N 1
ATOM 576 C CA . MET A 1 72 ? -14.972 -0.322 15.453 1.00 62.62 72 MET A CA 1
ATOM 577 C C . MET A 1 72 ? -15.514 -1.611 16.073 1.00 62.62 72 MET A C 1
ATOM 579 O O . MET A 1 72 ? -16.589 -1.593 16.658 1.00 62.62 72 MET A O 1
ATOM 583 N N . ASN A 1 73 ? -14.762 -2.715 16.009 1.00 66.75 73 ASN A N 1
ATOM 584 C CA . ASN A 1 73 ? -15.170 -3.964 16.656 1.00 66.75 73 ASN A CA 1
ATOM 585 C C . ASN A 1 73 ? -15.260 -3.796 18.181 1.00 66.75 73 ASN A C 1
ATOM 587 O O . ASN A 1 73 ? -16.199 -4.287 18.791 1.00 66.75 73 ASN A O 1
ATOM 591 N N . ARG A 1 74 ? -14.334 -3.045 18.798 1.00 63.12 74 ARG A N 1
ATOM 592 C CA . ARG A 1 74 ? -14.408 -2.720 20.233 1.00 63.12 74 ARG A CA 1
ATOM 593 C C . ARG A 1 74 ? -15.629 -1.867 20.578 1.00 63.12 74 ARG A C 1
ATOM 595 O O . ARG A 1 74 ? -16.270 -2.127 21.586 1.00 63.12 74 ARG A O 1
ATOM 602 N N . GLU A 1 75 ? -15.953 -0.860 19.771 1.00 62.72 75 GLU A N 1
ATOM 603 C CA . GLU A 1 75 ? -17.155 -0.036 19.968 1.00 62.72 75 GLU A CA 1
ATOM 604 C C . GLU A 1 75 ? -18.442 -0.848 19.786 1.00 62.72 75 GLU A C 1
ATOM 606 O O . GLU A 1 75 ? -19.414 -0.638 20.513 1.00 62.72 75 GLU A O 1
ATOM 611 N N . GLN A 1 76 ? -18.447 -1.797 18.848 1.00 66.69 76 GLN A N 1
ATOM 612 C CA . GLN A 1 76 ? -19.562 -2.715 18.652 1.00 66.69 76 GLN A CA 1
ATOM 613 C C . GLN A 1 76 ? -19.734 -3.646 19.860 1.00 66.69 76 GLN A C 1
ATOM 615 O O . GLN A 1 76 ? -20.837 -3.715 20.399 1.00 66.69 76 GLN A O 1
ATOM 620 N N . ASP A 1 77 ? -18.655 -4.267 20.346 1.00 68.88 77 ASP A N 1
ATOM 621 C CA . ASP A 1 77 ? -18.681 -5.133 21.533 1.00 68.88 77 ASP A CA 1
ATOM 622 C C . ASP A 1 77 ? -19.184 -4.373 22.776 1.00 68.88 77 ASP A C 1
ATOM 624 O O . ASP A 1 77 ? -20.010 -4.876 23.540 1.00 68.88 77 ASP A O 1
ATOM 628 N N . VAL A 1 78 ? -18.742 -3.123 22.967 1.00 66.69 78 VAL A N 1
ATOM 629 C CA . VAL A 1 78 ? -19.197 -2.262 24.074 1.00 66.69 78 VAL A CA 1
ATOM 630 C C . VAL A 1 78 ? -20.682 -1.915 23.943 1.00 66.69 78 VAL A C 1
ATOM 632 O O . VAL A 1 78 ? -21.411 -1.958 24.937 1.00 66.69 78 VAL A O 1
ATOM 635 N N . ASN A 1 79 ? -21.158 -1.599 22.737 1.00 66.69 79 ASN A N 1
ATOM 636 C CA . ASN A 1 79 ? -22.572 -1.305 22.505 1.00 66.69 79 ASN A CA 1
ATOM 637 C C . ASN A 1 79 ? -23.463 -2.539 22.707 1.00 66.69 79 ASN A C 1
ATOM 639 O O . ASN A 1 79 ? -24.536 -2.418 23.301 1.00 66.69 79 ASN A O 1
ATOM 643 N N . GLU A 1 80 ? -23.032 -3.722 22.268 1.00 65.06 80 GLU A N 1
ATOM 644 C CA . GLU A 1 80 ? -23.754 -4.981 22.489 1.00 65.06 80 GLU A CA 1
ATOM 645 C C . GLU A 1 80 ? -23.824 -5.334 23.984 1.00 65.06 80 GLU A C 1
ATOM 647 O O . GLU A 1 80 ? -24.900 -5.672 24.493 1.00 65.06 80 GLU A O 1
ATOM 652 N N . LEU A 1 81 ? -22.726 -5.149 24.725 1.00 65.75 81 LEU A N 1
ATOM 653 C CA . LEU A 1 81 ? -22.699 -5.318 26.180 1.00 65.75 81 LEU A CA 1
ATOM 654 C C . LEU A 1 81 ? -23.622 -4.314 26.889 1.00 65.75 81 LEU A C 1
ATOM 656 O O . LEU A 1 81 ? -24.426 -4.712 27.734 1.00 65.75 81 LEU A O 1
ATOM 660 N N . ALA A 1 82 ? -23.593 -3.035 26.512 1.00 64.38 82 ALA A N 1
ATOM 661 C CA . ALA A 1 82 ? -24.466 -2.010 27.086 1.00 64.38 82 ALA A CA 1
ATOM 662 C C . ALA A 1 82 ? -25.959 -2.264 26.794 1.00 64.38 82 ALA A C 1
ATOM 664 O O . ALA A 1 82 ? -26.814 -2.050 27.659 1.00 64.38 82 ALA A O 1
ATOM 665 N N . LEU A 1 83 ? -26.290 -2.760 25.598 1.00 65.38 83 LEU A N 1
ATOM 666 C CA . LEU A 1 83 ? -27.652 -3.161 25.235 1.00 65.38 83 LEU A CA 1
ATOM 667 C C . LEU A 1 83 ? -28.115 -4.376 26.045 1.00 65.38 83 LEU A C 1
ATOM 669 O O . LEU A 1 83 ? -29.230 -4.364 26.572 1.00 65.38 83 LEU A O 1
ATOM 673 N N . SER A 1 84 ? -27.254 -5.382 26.220 1.00 64.81 84 SER A N 1
ATOM 674 C CA . SER A 1 84 ? -27.550 -6.545 27.067 1.00 64.81 84 SER A CA 1
ATOM 675 C C . SER A 1 84 ? -27.793 -6.141 28.528 1.00 64.81 84 SER A C 1
ATOM 677 O O . SER A 1 84 ? -28.719 -6.646 29.166 1.00 64.81 84 SER A O 1
ATOM 679 N N . ALA A 1 85 ? -27.057 -5.138 29.024 1.00 61.84 85 ALA A N 1
ATOM 680 C CA . ALA A 1 85 ? -27.228 -4.607 30.369 1.00 61.84 85 ALA A CA 1
ATOM 681 C C . ALA A 1 85 ? -28.581 -3.904 30.570 1.00 61.84 85 ALA A C 1
ATOM 683 O O . ALA A 1 85 ? -29.203 -3.999 31.634 1.00 61.84 85 ALA A O 1
ATOM 684 N N . LYS A 1 86 ? -29.036 -3.193 29.533 1.00 64.25 86 LYS A N 1
ATOM 685 C CA . LYS A 1 86 ? -30.230 -2.344 29.566 1.00 64.25 86 LYS A CA 1
ATOM 686 C C . LYS A 1 86 ? -31.530 -3.115 29.328 1.00 64.25 86 LYS A C 1
ATOM 688 O O . LYS A 1 86 ? -32.564 -2.714 29.856 1.00 64.25 86 LYS A O 1
ATOM 693 N N . PHE A 1 87 ? -31.485 -4.206 28.560 1.00 61.75 87 PHE A N 1
ATOM 694 C CA . PHE A 1 87 ? -32.677 -4.929 28.102 1.00 61.75 87 PHE A CA 1
ATOM 695 C C . PHE A 1 87 ? -32.816 -6.359 28.635 1.00 61.75 87 PHE A C 1
ATOM 697 O O . PHE A 1 87 ? -33.764 -7.034 28.245 1.00 61.75 87 PHE A O 1
ATOM 704 N N . ASN A 1 88 ? -31.940 -6.829 29.531 1.00 67.00 88 ASN A N 1
ATOM 705 C CA . ASN A 1 88 ? -32.112 -8.135 30.170 1.00 67.00 88 ASN A CA 1
ATOM 706 C C . ASN A 1 88 ? -32.942 -8.025 31.473 1.00 67.00 88 ASN A C 1
ATOM 708 O O . ASN A 1 88 ? -32.410 -7.586 32.499 1.00 67.00 88 ASN A O 1
ATOM 712 N N . PRO A 1 89 ? -34.231 -8.427 31.474 1.00 63.53 89 PRO A N 1
ATOM 713 C CA . PRO A 1 89 ? -35.093 -8.343 32.652 1.00 63.53 89 PRO A CA 1
ATOM 714 C C . PRO A 1 89 ? -34.762 -9.383 33.734 1.00 63.53 89 PRO A C 1
ATOM 716 O O . PRO A 1 89 ? -35.277 -9.263 34.840 1.00 63.53 89 PRO A O 1
ATOM 719 N N . GLN A 1 90 ? -33.924 -10.386 33.440 1.00 72.06 90 GLN A N 1
ATOM 720 C CA . GLN A 1 90 ? -33.547 -11.435 34.399 1.00 72.06 90 GLN A CA 1
ATOM 721 C C . GLN A 1 90 ? -32.216 -11.177 35.115 1.00 72.06 90 GLN A C 1
ATOM 723 O O . GLN A 1 90 ? -31.860 -11.917 36.026 1.00 72.06 90 GLN A O 1
ATOM 728 N N . MET A 1 91 ? -31.479 -10.142 34.717 1.00 73.62 91 MET A N 1
ATOM 729 C CA . MET A 1 91 ? -30.156 -9.861 35.261 1.00 73.62 91 MET A CA 1
ATOM 730 C C . MET A 1 91 ? -30.258 -9.026 36.540 1.00 73.62 91 MET A C 1
ATOM 732 O O . MET A 1 91 ? -30.882 -7.955 36.551 1.00 73.62 91 MET A O 1
ATOM 736 N N . ASN A 1 92 ? -29.651 -9.521 37.617 1.00 80.19 92 ASN A N 1
ATOM 737 C CA . ASN A 1 92 ? -29.720 -8.892 38.932 1.00 80.19 92 ASN A CA 1
ATOM 738 C C . ASN A 1 92 ? -28.803 -7.654 39.031 1.00 80.19 92 ASN A C 1
ATOM 740 O O . ASN A 1 92 ? -27.986 -7.367 38.154 1.00 80.19 92 ASN A O 1
ATOM 744 N N . GL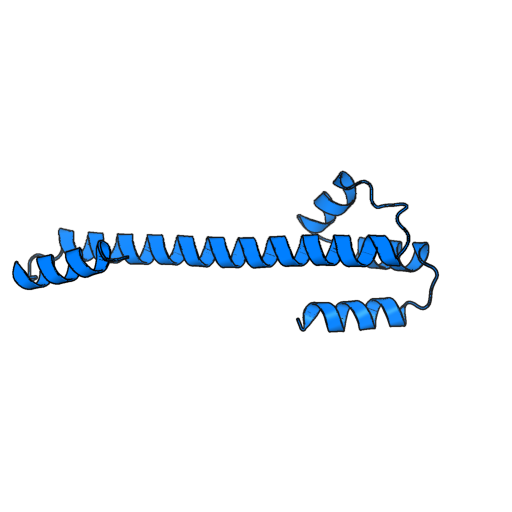U A 1 93 ? -28.973 -6.867 40.094 1.00 77.56 93 GLU A N 1
ATOM 745 C CA . GLU A 1 93 ? -28.273 -5.586 40.276 1.00 77.56 93 GLU A CA 1
ATOM 746 C C . GLU A 1 93 ? -26.745 -5.740 40.363 1.00 77.56 93 GLU A C 1
ATOM 748 O O . GLU A 1 93 ? -25.998 -4.902 39.858 1.00 77.56 93 GLU A O 1
ATOM 753 N N . THR A 1 94 ? -26.271 -6.843 40.946 1.00 80.88 94 THR A N 1
ATOM 754 C CA . THR A 1 94 ? -24.842 -7.153 41.069 1.00 80.88 94 THR A CA 1
ATOM 755 C C . THR A 1 94 ? -24.225 -7.506 39.717 1.00 80.88 94 THR A C 1
ATOM 757 O O . THR A 1 94 ? -23.151 -7.010 39.382 1.00 80.88 94 THR A O 1
ATOM 760 N N . GLU A 1 95 ? -24.919 -8.301 38.904 1.00 78.38 95 GLU A N 1
ATOM 761 C CA . GLU A 1 95 ? -24.507 -8.638 37.538 1.00 78.38 95 GLU A CA 1
ATOM 762 C C . GLU A 1 95 ? -24.463 -7.392 36.646 1.00 78.38 95 GLU A C 1
ATOM 764 O O . GLU A 1 95 ? -23.502 -7.204 35.902 1.00 78.38 95 GLU A O 1
ATOM 769 N N . LYS A 1 96 ? -25.439 -6.482 36.788 1.00 73.75 96 LYS A N 1
ATOM 770 C CA . LYS A 1 96 ? -25.432 -5.177 36.104 1.00 73.75 96 LYS A CA 1
ATOM 771 C C . LYS A 1 96 ? -24.207 -4.341 36.464 1.00 73.75 96 LYS A C 1
ATOM 773 O O . LYS A 1 96 ? -23.568 -3.788 35.572 1.00 73.75 96 LYS A O 1
ATOM 778 N N . LEU A 1 97 ? -23.874 -4.246 37.751 1.00 77.44 97 LEU A N 1
ATOM 779 C CA . LEU A 1 97 ? -22.726 -3.467 38.222 1.00 77.44 97 LEU A CA 1
ATOM 780 C C . LEU A 1 97 ? -21.392 -4.045 37.740 1.00 77.44 97 LEU A C 1
ATOM 782 O O . LEU A 1 97 ? -20.522 -3.283 37.324 1.00 77.44 97 LEU A O 1
ATOM 786 N N . LEU A 1 98 ? -21.237 -5.372 37.743 1.00 79.25 98 LEU A N 1
ATOM 787 C CA . LEU A 1 98 ? -20.036 -6.036 37.226 1.00 79.25 98 LEU A CA 1
ATOM 788 C C . LEU A 1 98 ? -19.855 -5.803 35.720 1.00 79.25 98 LEU A C 1
ATOM 790 O O . LEU A 1 98 ? -18.744 -5.513 35.276 1.00 79.25 98 LEU A O 1
ATOM 794 N N . LEU A 1 99 ? -20.945 -5.859 34.950 1.00 72.62 99 LEU A N 1
ATOM 795 C CA . LEU A 1 99 ? -20.908 -5.623 33.506 1.00 72.62 99 LEU A CA 1
ATOM 796 C C . LEU A 1 99 ? -20.585 -4.157 33.175 1.00 72.62 99 LEU A C 1
ATOM 798 O O . LEU A 1 99 ? -19.777 -3.878 32.293 1.00 72.62 99 LEU A O 1
ATOM 802 N N . LEU A 1 100 ? -21.161 -3.207 33.921 1.00 71.31 100 LEU A N 1
ATOM 803 C CA . LEU A 1 100 ? -20.843 -1.782 33.784 1.00 71.31 100 LEU A CA 1
ATOM 804 C C . LEU A 1 100 ? -19.388 -1.493 34.162 1.00 71.31 100 LEU A C 1
ATOM 806 O O . LEU A 1 100 ? -18.713 -0.750 33.455 1.00 71.31 100 LEU A O 1
ATOM 810 N N . LEU A 1 101 ? -18.868 -2.109 35.226 1.00 74.12 101 LEU A N 1
ATOM 811 C CA . LEU A 1 101 ? -17.456 -1.985 35.585 1.00 74.12 101 LEU A CA 1
ATOM 812 C C . LEU A 1 101 ? -16.545 -2.500 34.467 1.00 74.12 101 LEU A C 1
ATOM 814 O O . LEU A 1 101 ? -15.566 -1.830 34.164 1.00 74.12 101 LEU A O 1
ATOM 818 N N . GLN A 1 102 ? -16.873 -3.616 33.807 1.00 69.12 102 GLN A N 1
ATOM 819 C CA . GLN A 1 102 ? -16.128 -4.102 32.633 1.00 69.12 102 GLN A CA 1
ATOM 820 C C . GLN A 1 102 ? -16.173 -3.137 31.440 1.00 69.12 102 GLN A C 1
ATOM 822 O O . GLN A 1 102 ? -15.187 -3.029 30.717 1.00 69.12 102 GLN A O 1
ATOM 827 N N . ILE A 1 103 ? -17.280 -2.416 31.251 1.00 67.69 103 ILE A N 1
ATOM 828 C CA . ILE A 1 103 ? -17.416 -1.404 30.194 1.00 67.69 103 ILE A CA 1
ATOM 829 C C . ILE A 1 103 ? -16.573 -0.151 30.501 1.00 67.69 103 ILE A C 1
ATOM 831 O O . ILE A 1 103 ? -15.965 0.406 29.592 1.00 67.69 103 ILE A O 1
ATOM 835 N N . TYR A 1 104 ? -16.513 0.286 31.766 1.00 65.94 104 TYR A N 1
ATOM 836 C CA . TYR A 1 104 ? -15.857 1.540 32.181 1.00 65.94 104 TYR A CA 1
ATOM 837 C C . TYR A 1 104 ? -14.412 1.393 32.693 1.00 65.94 104 TYR A C 1
ATOM 839 O O . TYR A 1 104 ? -13.805 2.391 33.078 1.00 65.94 104 TYR A O 1
ATOM 847 N N . SER A 1 105 ? -13.856 0.179 32.736 1.00 60.28 105 SER A N 1
ATOM 848 C CA . SER A 1 105 ? -12.458 -0.081 33.141 1.00 60.28 105 SER A CA 1
ATOM 849 C C . SER A 1 105 ? -11.481 -0.223 31.962 1.00 60.28 105 SER A C 1
ATOM 851 O O . SER A 1 105 ? -10.326 -0.604 32.162 1.00 60.28 105 SER A O 1
ATOM 853 N N . ILE A 1 106 ? -11.937 0.113 30.752 1.00 48.94 106 ILE A N 1
ATOM 854 C CA . ILE A 1 106 ? -11.148 0.238 29.514 1.00 48.94 106 ILE A CA 1
ATOM 855 C C . ILE A 1 106 ? -10.791 1.709 29.296 1.00 48.94 106 ILE A C 1
ATOM 857 O O . ILE A 1 106 ? -9.639 1.962 28.874 1.00 48.94 106 ILE A O 1
#

Secondary structure (DSSP, 8-state):
-HHHHHHHHHHHHT---HHHHHHHHHHH--HHHHHHHHHTT-TT--HHHHHHHHHHHHHHHHHHHHHHHHHHHHHHHHHHHHHHHHH-TT--HHHHHHHHHHHH--

Foldseek 3Di:
DVVLVVLVVVLVVQPDFQLSSVVSVLVVDDDVLVVCVVVVPCNPPGNVGNVVVSVCVVVVVVVVVVVVVVVVVVVVVLVVLVCCLVPPPPQDPVNSVVSVCVSPVD

pLDDT: mean 75.41, std 9.7, range [48.94, 90.62]